Protein AF-A0A973D4F1-F1 (afdb_monomer_lite)

Foldseek 3Di:
DADPVVRDDDDDDPDPVVVVVVVVVVVVVPDDPDPPQWFWDKDKAQQDDDALVVLVVVLQVVVVVVVDDDKDWDADRVRRIITTTGTPVCVVVSVVVSCVSSDPDDD

Sequence (107 aa):
MPDPRTGSVVISCTSPIRLQRYLKLLSAADCPPVPGTQRPVLRNWKVRYGTASELALELDRAWKKRGGIPIHVVEHLPSNSLMIRVPKHIWPAVEQLLEQLDAAPGS

Radius of gyration: 20.64 Å; chains: 1; bounding box: 39×28×63 Å

Structure (mmCIF, N/CA/C/O backbone):
data_AF-A0A973D4F1-F1
#
_entry.id   AF-A0A973D4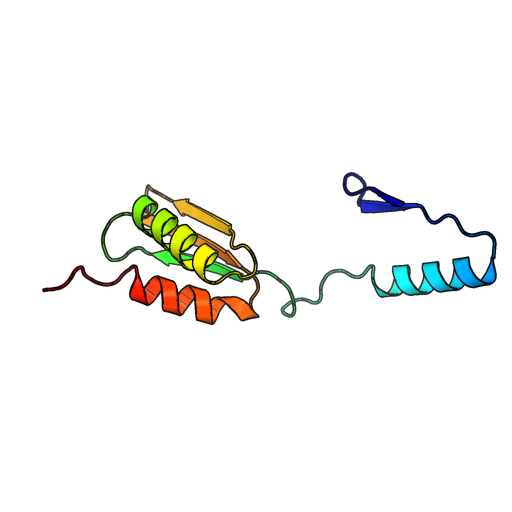F1-F1
#
loop_
_atom_site.group_PDB
_atom_site.id
_atom_site.type_symbol
_atom_site.label_atom_id
_atom_site.label_alt_id
_atom_site.label_comp_id
_atom_site.label_asym_id
_atom_site.label_entity_id
_atom_site.label_seq_id
_atom_site.pdbx_PDB_ins_code
_atom_site.Cartn_x
_atom_site.Cartn_y
_atom_site.Cartn_z
_atom_site.occupancy
_atom_site.B_iso_or_equiv
_atom_site.auth_seq_id
_atom_site.auth_comp_id
_atom_site.auth_asym_id
_atom_site.auth_atom_id
_atom_site.pdbx_PDB_model_num
ATOM 1 N N . MET A 1 1 ? 20.388 8.283 -20.321 1.00 80.69 1 MET A N 1
ATOM 2 C CA . MET A 1 1 ? 20.240 8.926 -19.005 1.00 80.69 1 MET A CA 1
ATOM 3 C C . MET A 1 1 ? 18.781 9.315 -18.807 1.00 80.69 1 MET A C 1
ATOM 5 O O . MET A 1 1 ? 18.281 10.072 -19.631 1.00 80.69 1 MET A O 1
ATOM 9 N N . PRO A 1 2 ? 18.081 8.760 -17.807 1.00 86.00 2 PRO A N 1
ATOM 10 C CA . PRO A 1 2 ? 16.713 9.161 -17.478 1.00 86.00 2 PRO A CA 1
ATOM 11 C C . PRO A 1 2 ? 16.686 10.502 -16.723 1.00 86.00 2 PRO A C 1
ATOM 13 O O . PRO A 1 2 ? 17.539 10.739 -15.872 1.00 86.00 2 PRO A O 1
ATOM 16 N N . ASP A 1 3 ? 15.697 11.347 -17.018 1.00 89.50 3 ASP A N 1
ATOM 17 C CA . ASP A 1 3 ? 15.329 12.544 -16.254 1.00 89.50 3 ASP A CA 1
ATOM 18 C C . ASP A 1 3 ? 13.920 12.346 -15.654 1.00 89.50 3 ASP A C 1
ATOM 20 O O . ASP A 1 3 ? 12.914 12.527 -16.349 1.00 89.50 3 ASP A O 1
ATOM 24 N N . PRO A 1 4 ? 13.819 11.979 -14.361 1.00 81.50 4 PRO A N 1
ATOM 25 C CA . PRO A 1 4 ? 12.539 11.730 -13.698 1.00 81.50 4 PRO A CA 1
ATOM 26 C C . PRO A 1 4 ? 11.647 12.969 -13.590 1.00 81.50 4 PRO A C 1
ATOM 28 O O . PRO A 1 4 ? 10.431 12.834 -13.490 1.00 81.50 4 PRO A O 1
ATOM 31 N N . ARG A 1 5 ? 12.229 14.176 -13.600 1.00 80.69 5 ARG A N 1
ATOM 32 C CA . ARG A 1 5 ? 11.481 15.429 -13.432 1.00 80.69 5 ARG A CA 1
ATOM 33 C C . ARG A 1 5 ? 10.644 15.748 -14.668 1.00 80.69 5 ARG A C 1
ATOM 35 O O . ARG A 1 5 ? 9.563 16.312 -14.547 1.00 80.69 5 ARG A O 1
ATOM 42 N N . THR A 1 6 ? 11.159 15.410 -15.847 1.00 87.50 6 THR A N 1
ATOM 43 C CA . THR A 1 6 ? 10.493 15.642 -17.138 1.00 87.50 6 THR A CA 1
ATOM 44 C C . THR A 1 6 ? 9.886 14.374 -17.731 1.00 87.50 6 THR A C 1
ATOM 46 O O . THR A 1 6 ? 9.215 14.451 -18.755 1.00 87.50 6 THR A O 1
ATOM 49 N N . GLY A 1 7 ? 10.131 13.207 -17.124 1.00 84.88 7 GLY A N 1
ATOM 50 C CA . GLY A 1 7 ? 9.718 11.915 -17.674 1.00 84.88 7 GLY A CA 1
ATOM 51 C C . GLY A 1 7 ? 10.431 11.565 -18.983 1.00 84.88 7 GLY A C 1
ATOM 52 O O . GLY A 1 7 ? 9.894 10.821 -19.794 1.00 84.88 7 GLY A O 1
ATOM 53 N N . SER A 1 8 ? 11.622 12.121 -19.217 1.00 90.31 8 SER A N 1
ATOM 54 C CA . SER A 1 8 ? 12.357 11.978 -20.479 1.00 90.31 8 SER A CA 1
ATOM 55 C C . SER A 1 8 ? 13.569 11.058 -20.338 1.00 90.31 8 SER A C 1
ATOM 57 O O . SER A 1 8 ? 14.093 10.843 -19.245 1.00 90.31 8 SER A O 1
ATOM 5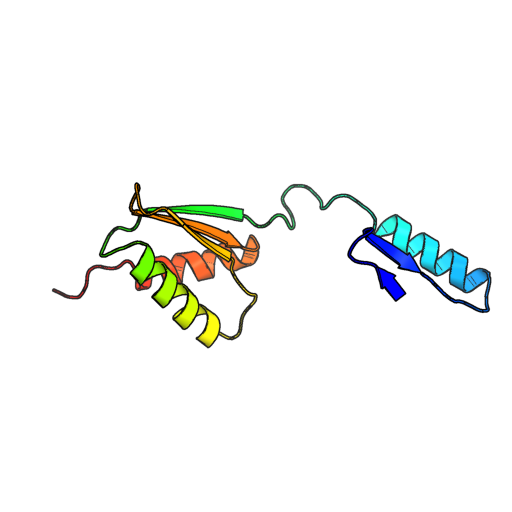9 N N . VAL A 1 9 ? 14.065 10.525 -21.457 1.00 91.00 9 VAL A N 1
ATOM 60 C CA . VAL A 1 9 ? 15.315 9.753 -21.494 1.00 91.00 9 VAL A CA 1
ATOM 61 C C . VAL A 1 9 ? 16.214 10.235 -22.627 1.00 91.00 9 VAL A C 1
ATOM 63 O O . VAL A 1 9 ? 15.811 10.311 -23.783 1.00 91.00 9 VAL A O 1
ATOM 66 N N . VAL A 1 10 ? 17.467 10.547 -22.298 1.00 90.44 10 VAL A N 1
ATOM 67 C CA . VAL A 1 10 ? 18.508 10.877 -23.278 1.00 90.44 10 VAL A CA 1
ATOM 68 C C . VAL A 1 10 ? 19.218 9.593 -23.691 1.00 90.44 10 VAL A C 1
ATOM 70 O O . VAL A 1 10 ? 19.768 8.893 -22.836 1.00 90.44 10 VAL A O 1
ATOM 73 N N . ILE A 1 11 ? 19.243 9.282 -24.985 1.00 90.06 11 ILE A N 1
ATOM 74 C CA . ILE A 1 11 ? 19.951 8.113 -25.520 1.00 90.06 11 ILE A CA 1
ATOM 75 C C . ILE A 1 11 ? 21.137 8.589 -26.354 1.00 90.06 11 ILE A C 1
ATOM 77 O O . ILE A 1 11 ? 20.959 9.181 -27.414 1.00 90.06 11 ILE A O 1
ATOM 81 N N . SER A 1 12 ? 22.351 8.288 -25.899 1.00 90.94 12 SER A N 1
ATOM 82 C CA . SER A 1 12 ? 23.564 8.428 -26.700 1.00 90.94 12 SER A CA 1
ATOM 83 C C . SER A 1 12 ? 23.861 7.103 -27.404 1.00 90.94 12 SER A C 1
ATOM 85 O O . SER A 1 12 ? 23.986 6.054 -26.775 1.00 90.94 12 SER A O 1
ATOM 87 N N . CYS A 1 13 ? 23.946 7.125 -28.734 1.00 90.25 13 CYS A N 1
ATOM 88 C CA . CYS A 1 13 ? 24.252 5.938 -29.527 1.00 90.25 13 CYS A CA 1
ATOM 89 C C . CYS A 1 13 ? 25.025 6.323 -30.790 1.00 90.25 13 CYS A C 1
ATOM 91 O O . CYS A 1 13 ? 24.618 7.220 -31.518 1.00 90.25 13 CYS A O 1
ATOM 93 N N . THR A 1 14 ? 26.104 5.596 -31.088 1.00 91.31 14 THR A N 1
ATOM 94 C CA . THR A 1 14 ? 26.933 5.816 -32.288 1.00 91.31 14 THR A CA 1
ATOM 95 C C . THR A 1 14 ? 26.382 5.159 -33.558 1.00 91.31 14 THR A C 1
ATOM 97 O O . THR A 1 14 ? 26.904 5.390 -34.640 1.00 91.31 14 THR A O 1
ATOM 100 N N . SER A 1 15 ? 25.341 4.324 -33.450 1.00 95.81 15 SER A N 1
ATOM 101 C CA . SER A 1 15 ? 24.755 3.600 -34.588 1.00 95.81 15 SER A CA 1
ATOM 102 C C . SER A 1 15 ? 23.294 4.006 -34.808 1.00 95.81 15 SER A C 1
ATOM 104 O O . SER A 1 15 ? 22.482 3.832 -33.889 1.00 95.81 15 SER A O 1
ATOM 106 N N . PRO A 1 16 ? 22.925 4.461 -36.019 1.00 92.25 16 PRO A N 1
ATOM 107 C CA . PRO A 1 16 ? 21.556 4.873 -36.325 1.00 92.25 16 PRO A CA 1
ATOM 108 C C . PRO A 1 16 ? 20.564 3.700 -36.280 1.00 92.25 16 PRO A C 1
ATOM 110 O O . PRO A 1 16 ? 19.438 3.859 -35.813 1.00 92.25 16 PRO A O 1
ATOM 113 N N . ILE A 1 17 ? 20.993 2.493 -36.666 1.00 95.00 17 ILE A N 1
ATOM 114 C CA . ILE A 1 17 ? 20.157 1.279 -36.627 1.00 95.00 17 ILE A CA 1
ATOM 115 C C . ILE A 1 17 ? 19.794 0.916 -35.180 1.00 95.00 17 ILE A C 1
ATOM 117 O O . ILE A 1 17 ? 18.640 0.613 -34.871 1.00 95.00 17 ILE A O 1
ATOM 121 N N . ARG A 1 18 ? 20.768 0.983 -34.261 1.00 93.56 18 ARG A N 1
ATOM 122 C CA . ARG A 1 18 ? 20.514 0.733 -32.833 1.00 93.56 18 ARG A CA 1
ATOM 123 C C . ARG A 1 18 ? 19.613 1.804 -32.229 1.00 93.56 18 ARG A C 1
ATOM 125 O O . ARG A 1 18 ? 18.723 1.459 -31.460 1.00 93.56 18 ARG A O 1
ATOM 132 N N . LEU A 1 19 ? 19.798 3.069 -32.617 1.00 94.00 19 LEU A N 1
ATOM 133 C CA . LEU A 1 19 ? 18.930 4.157 -32.171 1.00 94.00 19 LEU A CA 1
ATOM 134 C C . LEU A 1 19 ? 17.474 3.907 -32.584 1.00 94.00 19 LEU A C 1
ATOM 136 O O . LEU A 1 19 ? 16.596 3.946 -31.728 1.00 94.00 19 LEU A O 1
ATOM 140 N N . GLN A 1 20 ? 17.217 3.556 -33.849 1.00 94.25 20 GLN A N 1
ATOM 141 C CA . GLN A 1 20 ? 15.865 3.199 -34.296 1.00 94.25 20 GLN A CA 1
ATOM 142 C C . GLN A 1 20 ? 15.279 2.023 -33.507 1.00 94.25 20 GLN A C 1
ATOM 144 O O . GLN A 1 20 ? 14.096 2.038 -33.167 1.00 94.25 20 GLN A O 1
ATOM 149 N N . ARG A 1 21 ? 16.093 1.011 -33.183 1.00 93.88 21 ARG A N 1
ATOM 150 C CA . ARG A 1 21 ? 15.651 -0.115 -32.353 1.00 93.88 21 ARG A CA 1
ATOM 151 C C . ARG A 1 21 ? 15.258 0.338 -30.944 1.00 93.88 21 ARG A C 1
ATOM 153 O O . ARG A 1 21 ? 14.214 -0.084 -30.460 1.00 93.88 21 ARG A O 1
ATOM 160 N N . TYR A 1 22 ? 16.050 1.197 -30.303 1.00 93.31 22 TYR A N 1
ATOM 161 C CA . TYR A 1 22 ? 15.729 1.7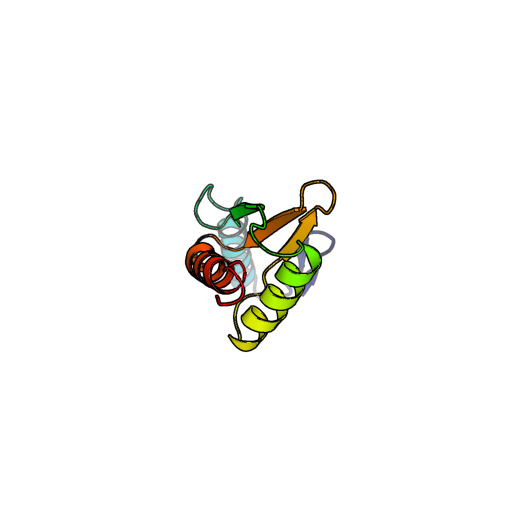30 -28.975 1.00 93.31 22 TYR A CA 1
ATOM 162 C C . TYR A 1 22 ? 14.476 2.603 -28.984 1.00 93.31 22 TYR A C 1
ATOM 164 O O . TYR A 1 22 ? 13.639 2.456 -28.100 1.00 93.31 22 TYR A O 1
ATOM 172 N N . LEU A 1 23 ? 14.299 3.441 -30.008 1.00 92.69 23 LEU A N 1
ATOM 173 C CA . LEU A 1 23 ? 13.093 4.256 -30.161 1.00 92.69 23 LEU A CA 1
ATOM 174 C C . LEU A 1 23 ? 11.838 3.390 -30.312 1.00 92.69 23 LEU A C 1
ATOM 176 O O . LE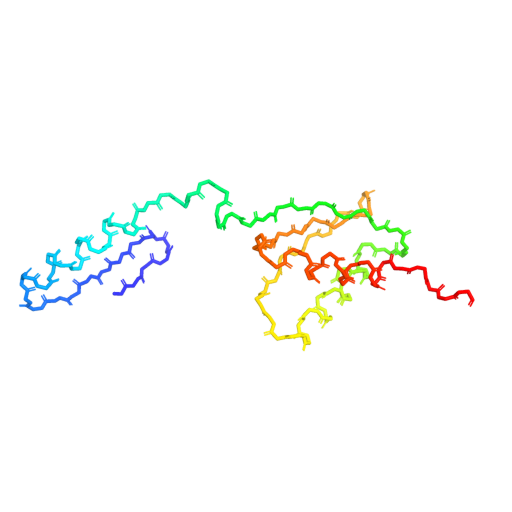U A 1 23 ? 10.845 3.662 -29.649 1.00 92.69 23 LEU A O 1
ATOM 180 N N . LYS A 1 24 ? 11.898 2.306 -31.100 1.00 93.06 24 LYS A N 1
ATOM 181 C CA . LYS A 1 24 ? 10.784 1.347 -31.225 1.00 93.06 24 LYS A CA 1
ATOM 182 C C . LYS A 1 24 ? 10.440 0.654 -29.903 1.00 93.06 24 LYS A C 1
ATOM 184 O O . LYS A 1 24 ? 9.272 0.402 -29.628 1.00 93.06 24 LYS A O 1
ATOM 189 N N . LEU A 1 25 ? 11.448 0.319 -29.095 1.00 91.44 25 LEU A N 1
ATOM 190 C CA . LEU A 1 25 ? 11.226 -0.277 -27.774 1.00 91.44 25 LEU A CA 1
ATOM 191 C C . LEU A 1 25 ? 10.586 0.725 -26.811 1.00 91.44 25 LEU A C 1
ATOM 193 O O . LEU A 1 25 ? 9.640 0.372 -26.115 1.00 91.44 25 LEU A O 1
ATOM 197 N N . LEU A 1 26 ? 11.069 1.970 -26.800 1.00 90.69 26 LEU A N 1
ATOM 198 C CA . LEU A 1 26 ? 10.496 3.029 -25.973 1.00 90.69 26 LEU A CA 1
ATOM 199 C C . LEU A 1 26 ? 9.055 3.328 -26.372 1.00 90.69 26 LEU A C 1
ATOM 201 O O . LEU A 1 26 ? 8.202 3.359 -25.499 1.00 90.69 26 LEU A O 1
ATOM 205 N N . SER A 1 27 ? 8.756 3.448 -27.667 1.00 89.44 27 SER A N 1
ATOM 206 C CA . SER A 1 27 ? 7.389 3.707 -28.131 1.00 89.44 27 SER A CA 1
ATOM 207 C C . SER A 1 27 ? 6.414 2.583 -27.773 1.00 89.44 27 SER A C 1
ATOM 209 O O . SER A 1 27 ? 5.239 2.837 -27.552 1.00 89.44 27 SER A O 1
ATOM 211 N N . ALA A 1 28 ? 6.887 1.333 -27.719 1.00 86.75 28 ALA A N 1
ATOM 212 C CA . ALA A 1 28 ? 6.066 0.197 -27.302 1.00 86.75 28 ALA A CA 1
ATOM 213 C C . ALA A 1 28 ? 5.835 0.153 -25.780 1.00 86.75 28 ALA A C 1
ATOM 215 O O . ALA A 1 28 ? 4.831 -0.391 -25.328 1.00 86.75 28 ALA A O 1
ATOM 216 N N . ALA A 1 29 ? 6.769 0.695 -24.994 1.00 82.81 29 ALA A N 1
ATOM 217 C CA . ALA A 1 29 ? 6.683 0.762 -23.538 1.00 82.81 29 ALA A CA 1
ATOM 218 C C . ALA A 1 29 ? 5.971 2.031 -23.035 1.00 82.81 29 ALA A C 1
ATOM 220 O O . ALA A 1 29 ? 5.431 2.023 -21.929 1.00 82.81 29 ALA A O 1
ATOM 221 N N . ASP A 1 30 ? 5.957 3.099 -23.835 1.00 86.69 30 ASP A N 1
ATOM 222 C CA . ASP A 1 30 ? 5.311 4.380 -23.542 1.00 86.69 30 ASP A CA 1
ATOM 223 C C . ASP A 1 30 ? 3.801 4.304 -23.792 1.00 86.69 30 ASP A C 1
ATOM 225 O O . ASP A 1 30 ? 3.230 4.914 -24.694 1.00 86.69 30 ASP A O 1
ATOM 229 N N . CYS A 1 31 ? 3.144 3.451 -23.015 1.00 78.62 31 CYS A N 1
ATOM 230 C CA . CYS A 1 31 ? 1.701 3.306 -23.004 1.00 78.62 31 CYS A CA 1
ATOM 231 C C . CYS A 1 31 ? 1.185 3.562 -21.587 1.00 78.62 31 CYS A C 1
ATOM 233 O O . CYS A 1 31 ? 1.837 3.176 -20.610 1.00 78.62 31 CYS A O 1
ATOM 235 N N . PRO A 1 32 ? -0.007 4.170 -21.439 1.00 70.38 32 PRO A N 1
ATOM 236 C CA . PRO A 1 32 ? -0.636 4.262 -20.134 1.00 70.38 32 PRO A CA 1
ATOM 237 C C . PRO A 1 32 ? -0.784 2.846 -19.554 1.00 70.38 32 PRO A C 1
ATOM 239 O O . PRO A 1 32 ? -1.134 1.916 -20.289 1.00 70.38 32 PRO A O 1
ATOM 242 N N . PRO A 1 33 ? -0.532 2.650 -18.248 1.00 66.31 33 PRO A N 1
ATOM 243 C CA . PRO A 1 33 ? -0.629 1.331 -17.643 1.00 66.31 33 PRO A CA 1
ATOM 244 C C . PRO A 1 33 ? -2.031 0.769 -17.877 1.00 66.31 33 PRO A C 1
ATOM 246 O O . PRO A 1 33 ? -3.029 1.443 -17.590 1.00 66.31 33 PRO A O 1
ATOM 249 N N . VAL A 1 34 ? -2.094 -0.462 -18.396 1.00 67.56 34 VAL A N 1
ATOM 250 C CA . VAL A 1 34 ? -3.357 -1.125 -18.739 1.00 67.56 34 VAL A CA 1
ATOM 251 C C . VAL A 1 34 ? -4.289 -1.075 -17.517 1.00 67.56 34 VAL A C 1
ATOM 253 O O . VAL A 1 34 ? -3.884 -1.459 -16.409 1.00 67.56 34 VAL A O 1
ATOM 256 N N . PRO A 1 35 ? -5.526 -0.563 -17.665 1.00 57.22 35 PRO A N 1
ATOM 257 C CA . PRO A 1 35 ? -6.477 -0.509 -16.566 1.00 57.22 35 PRO A CA 1
ATOM 258 C C . PRO A 1 35 ? -6.632 -1.891 -15.913 1.00 57.22 35 PRO A C 1
ATOM 260 O O . PRO A 1 35 ? -6.936 -2.875 -16.576 1.00 57.22 35 PRO A O 1
ATOM 263 N N . GLY A 1 36 ? -6.395 -1.971 -14.600 1.00 58.16 36 GLY A N 1
ATOM 264 C CA . GLY A 1 36 ? -6.627 -3.185 -13.807 1.00 58.16 36 GLY A CA 1
ATOM 265 C C . GLY A 1 36 ? -5.463 -4.179 -13.677 1.00 58.16 36 GLY A C 1
ATOM 266 O O . GLY A 1 36 ? -5.575 -5.079 -12.842 1.00 58.16 36 GLY A O 1
ATOM 267 N N . THR A 1 37 ? -4.349 -4.021 -14.404 1.00 62.25 37 THR A N 1
ATOM 268 C CA . THR A 1 37 ? -3.219 -4.980 -14.353 1.00 62.25 37 THR A CA 1
ATOM 269 C C . THR A 1 37 ? -2.086 -4.561 -13.413 1.00 62.25 37 THR A C 1
ATOM 271 O O . THR A 1 37 ? -1.484 -5.418 -12.773 1.00 62.25 37 THR A O 1
ATOM 274 N N . GLN A 1 38 ? -1.815 -3.258 -13.269 1.00 58.69 38 GLN A N 1
ATOM 275 C CA . GLN A 1 38 ? -0.717 -2.750 -12.424 1.00 58.69 38 GLN A CA 1
ATOM 276 C C . GLN A 1 38 ? -1.086 -1.560 -11.535 1.00 58.69 38 GLN A C 1
ATOM 278 O O . GLN A 1 38 ? -0.229 -1.016 -10.838 1.00 58.69 38 GLN A O 1
ATOM 283 N N . ARG A 1 39 ? -2.355 -1.135 -11.516 1.00 68.06 39 ARG A N 1
ATOM 284 C CA . ARG A 1 39 ? -2.747 -0.041 -10.624 1.00 68.06 39 ARG A CA 1
ATOM 285 C C . ARG A 1 39 ? -2.632 -0.511 -9.171 1.00 68.06 39 ARG A C 1
ATOM 287 O O . ARG A 1 39 ? -3.220 -1.545 -8.838 1.00 68.06 39 ARG A O 1
ATOM 294 N N . PRO A 1 40 ? -1.900 0.217 -8.309 1.00 72.50 40 PRO A N 1
ATOM 295 C CA . PRO A 1 40 ? -1.969 -0.044 -6.887 1.00 72.50 40 PRO A CA 1
ATOM 296 C C . PRO A 1 40 ? -3.424 0.105 -6.442 1.00 72.50 40 PRO A C 1
ATOM 298 O O . PRO A 1 40 ? -4.110 1.048 -6.841 1.00 72.50 40 PRO A O 1
ATOM 301 N N . VAL A 1 41 ? -3.902 -0.857 -5.663 1.00 84.69 41 VAL A N 1
ATOM 302 C CA . VAL A 1 41 ? -5.217 -0.770 -5.042 1.00 84.69 41 VAL A CA 1
ATOM 303 C C . VAL A 1 41 ? -5.144 0.246 -3.913 1.00 84.69 41 VAL A C 1
ATOM 305 O O . VAL A 1 41 ? -4.148 0.306 -3.192 1.00 84.69 41 VAL A O 1
ATOM 308 N N . LEU A 1 42 ? -6.194 1.055 -3.796 1.00 90.12 42 LEU A N 1
ATOM 309 C CA . LEU A 1 42 ? -6.429 1.912 -2.645 1.00 90.12 42 LEU A CA 1
ATOM 310 C C . LEU A 1 42 ? -7.515 1.252 -1.799 1.00 90.12 42 LEU A C 1
ATOM 312 O O . LEU A 1 42 ? -8.608 0.964 -2.299 1.00 90.12 42 LEU A O 1
ATOM 316 N N . ARG A 1 43 ? -7.198 0.968 -0.540 1.00 94.12 43 ARG A N 1
ATOM 317 C CA . ARG A 1 43 ? -8.106 0.310 0.398 1.00 94.12 43 ARG A CA 1
ATOM 318 C C . ARG A 1 43 ? -8.176 1.099 1.688 1.00 94.12 43 ARG A C 1
ATOM 320 O O . ARG A 1 43 ? -7.162 1.596 2.162 1.00 94.12 43 ARG A O 1
ATOM 327 N N . ASN A 1 44 ? -9.386 1.221 2.219 1.00 95.50 44 ASN A N 1
ATOM 328 C CA . ASN A 1 44 ? -9.618 1.787 3.535 1.00 95.50 44 ASN A CA 1
ATOM 329 C C . ASN A 1 44 ? -9.800 0.639 4.528 1.00 95.50 44 ASN A C 1
ATOM 331 O O . ASN A 1 44 ? -10.633 -0.236 4.295 1.00 95.50 44 ASN A O 1
ATOM 335 N N . TRP A 1 45 ? -9.040 0.659 5.613 1.00 96.81 45 TRP A N 1
ATOM 336 C CA . TRP A 1 45 ? -9.131 -0.289 6.710 1.00 96.81 45 TRP A CA 1
ATOM 337 C C . TRP A 1 45 ? -9.634 0.431 7.954 1.00 96.81 45 TRP A C 1
ATOM 339 O O . TRP A 1 45 ? -8.962 1.316 8.484 1.00 96.81 45 TRP A O 1
ATOM 349 N N . LYS A 1 46 ? -10.828 0.073 8.421 1.00 96.88 46 LYS A N 1
ATOM 350 C CA . LYS A 1 46 ? -11.362 0.594 9.678 1.00 96.88 46 LYS A CA 1
ATOM 351 C C . LYS A 1 46 ? -10.720 -0.176 10.829 1.00 96.88 46 LYS A C 1
ATOM 353 O O . LYS A 1 46 ? -10.922 -1.383 10.914 1.00 96.88 46 LYS A O 1
ATOM 358 N N . VAL A 1 47 ? -9.984 0.527 11.688 1.00 96.19 47 VAL A N 1
ATOM 359 C CA . VAL A 1 47 ? -9.342 -0.078 12.861 1.00 96.19 47 VAL A CA 1
ATOM 360 C C . VAL A 1 47 ? -10.424 -0.541 13.832 1.00 96.19 47 VAL A C 1
ATOM 362 O O . VAL A 1 47 ? -11.347 0.224 14.140 1.00 96.19 47 VAL A O 1
ATOM 365 N N . ARG A 1 48 ? -10.333 -1.797 14.269 1.00 94.75 48 ARG A N 1
ATOM 366 C CA . ARG A 1 48 ? -11.284 -2.423 15.194 1.00 94.75 48 ARG A CA 1
ATOM 367 C C . ARG A 1 48 ? -10.822 -2.301 16.639 1.00 94.75 48 ARG A C 1
ATOM 369 O O . ARG A 1 48 ? -11.648 -2.016 17.504 1.00 94.75 48 ARG A O 1
ATOM 376 N N . TYR A 1 49 ? -9.528 -2.478 16.883 1.00 91.69 49 TYR A N 1
ATOM 377 C CA . TYR A 1 49 ? -8.921 -2.452 18.208 1.00 91.69 49 TYR A CA 1
ATOM 378 C C . TYR A 1 49 ? -7.737 -1.480 18.233 1.00 91.69 49 TYR A C 1
ATOM 380 O O . TYR A 1 49 ? -6.916 -1.453 17.323 1.00 91.69 49 TYR A O 1
ATOM 388 N N . GLY A 1 50 ? -7.656 -0.662 19.285 1.00 90.38 50 GLY A N 1
ATOM 389 C CA . GLY A 1 50 ? -6.610 0.354 19.419 1.00 90.38 50 GLY A CA 1
ATOM 390 C C . GLY A 1 50 ? -6.779 1.543 18.467 1.00 90.38 50 GLY A C 1
ATOM 391 O O . GLY A 1 50 ? -7.893 1.898 18.054 1.00 90.38 50 GLY A O 1
ATOM 392 N N . THR A 1 51 ? -5.662 2.197 18.153 1.00 94.44 51 THR A N 1
ATOM 393 C CA . THR A 1 51 ? -5.634 3.400 17.311 1.00 94.44 51 THR A CA 1
ATOM 394 C C . THR A 1 51 ? -5.023 3.145 15.934 1.00 94.44 51 THR A C 1
ATOM 396 O O . THR A 1 51 ? -4.160 2.288 15.747 1.00 94.44 51 THR A O 1
ATOM 399 N N . ALA A 1 52 ? -5.442 3.944 14.950 1.00 95.75 52 ALA A N 1
ATOM 400 C CA . ALA A 1 52 ? -4.876 3.940 13.606 1.00 95.75 52 ALA A CA 1
ATOM 401 C C . ALA A 1 52 ? -3.352 4.141 13.624 1.00 95.75 52 ALA A C 1
ATOM 403 O O . ALA A 1 52 ? -2.642 3.446 12.904 1.00 95.75 52 ALA A O 1
ATOM 404 N N . SER A 1 53 ? -2.844 5.029 14.479 1.00 95.44 53 SER A N 1
ATOM 405 C CA . SER A 1 53 ? -1.409 5.307 14.576 1.00 95.44 53 SER A CA 1
ATOM 406 C C . SER A 1 53 ? -0.599 4.118 15.079 1.00 95.44 53 SER A C 1
ATOM 408 O O . SER A 1 53 ? 0.456 3.812 14.520 1.00 95.44 53 SER A O 1
ATOM 410 N N . GLU A 1 54 ? -1.098 3.412 16.093 1.00 94.56 54 GLU A N 1
ATOM 411 C CA . GLU A 1 54 ? -0.460 2.193 16.601 1.00 94.56 54 GLU A CA 1
ATOM 41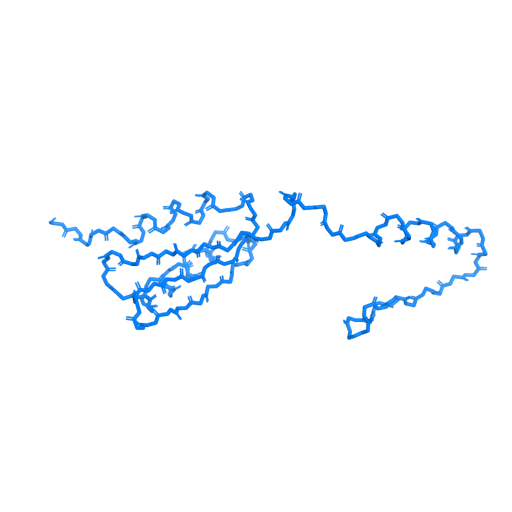2 C C . GLU A 1 54 ? -0.461 1.099 15.531 1.00 94.56 54 GLU A C 1
ATOM 414 O O . GLU A 1 54 ? 0.599 0.565 15.196 1.00 94.56 54 GLU A O 1
ATOM 419 N N . LEU A 1 55 ? -1.618 0.845 14.908 1.00 95.62 55 LEU A N 1
ATOM 420 C CA . LEU A 1 55 ? -1.741 -0.174 13.868 1.00 95.62 55 LEU A CA 1
ATOM 421 C C . LEU A 1 55 ? -0.858 0.135 12.648 1.00 95.62 55 LEU A C 1
ATOM 423 O O . LEU A 1 55 ? -0.237 -0.769 12.091 1.00 95.62 55 LEU A O 1
ATOM 427 N N . ALA A 1 56 ? -0.760 1.401 12.231 1.00 95.06 56 ALA A N 1
ATOM 428 C CA . ALA A 1 56 ? 0.105 1.811 11.124 1.00 95.06 56 ALA A CA 1
ATOM 429 C C . ALA A 1 56 ? 1.586 1.541 11.426 1.00 95.06 56 ALA A C 1
ATOM 431 O O . ALA A 1 56 ? 2.315 1.037 10.566 1.00 95.06 56 ALA A O 1
ATOM 432 N N . LEU A 1 57 ? 2.024 1.845 12.651 1.00 94.12 57 LEU A N 1
ATOM 433 C CA . LEU A 1 57 ? 3.393 1.615 13.099 1.00 94.12 57 LEU A CA 1
ATOM 434 C C . LEU A 1 57 ? 3.722 0.118 13.165 1.00 94.12 57 LEU A C 1
ATOM 436 O O . LEU A 1 57 ? 4.803 -0.307 12.746 1.00 94.12 57 LEU A O 1
ATOM 440 N N . GLU A 1 58 ? 2.803 -0.689 13.688 1.00 94.00 58 GLU A N 1
ATOM 441 C CA . GLU A 1 58 ? 2.960 -2.140 13.766 1.00 94.00 58 GLU A CA 1
ATOM 442 C C . GLU A 1 58 ? 2.976 -2.789 12.386 1.00 94.00 58 GLU A C 1
ATOM 444 O O . GLU A 1 58 ? 3.854 -3.613 12.109 1.00 94.00 58 GLU A O 1
ATOM 449 N N . LEU A 1 59 ? 2.076 -2.363 11.498 1.00 94.44 59 LEU A N 1
ATOM 450 C CA . LEU A 1 59 ? 2.028 -2.815 10.114 1.00 94.44 59 LEU A CA 1
ATOM 451 C C . LEU A 1 59 ? 3.343 -2.515 9.390 1.00 94.44 59 LEU A C 1
ATOM 453 O O . LEU A 1 59 ? 3.903 -3.411 8.760 1.00 94.44 59 LEU A O 1
ATOM 457 N N . ASP A 1 60 ? 3.869 -1.292 9.502 1.00 92.75 60 ASP A N 1
ATOM 458 C CA . ASP A 1 60 ? 5.140 -0.910 8.877 1.00 92.75 60 ASP A CA 1
ATOM 459 C C . ASP A 1 60 ? 6.309 -1.763 9.399 1.00 92.75 60 ASP A C 1
ATOM 461 O O . ASP A 1 60 ? 7.091 -2.311 8.615 1.00 92.75 60 ASP A O 1
ATOM 465 N N . ARG A 1 61 ? 6.395 -1.964 10.720 1.00 92.69 61 ARG A N 1
ATOM 466 C CA . ARG A 1 61 ? 7.425 -2.813 11.344 1.00 92.69 61 ARG A CA 1
ATOM 467 C C . ARG A 1 61 ? 7.323 -4.265 10.886 1.00 92.69 61 ARG A C 1
ATOM 469 O O . ARG A 1 61 ? 8.336 -4.866 10.522 1.00 92.69 61 ARG A O 1
ATOM 476 N N . ALA A 1 62 ? 6.126 -4.842 10.923 1.00 92.62 62 ALA A N 1
ATOM 477 C CA . ALA A 1 62 ? 5.894 -6.230 10.545 1.00 92.62 62 ALA A CA 1
ATOM 478 C C . ALA A 1 62 ? 6.126 -6.455 9.044 1.00 92.62 62 ALA A C 1
ATOM 480 O O . ALA A 1 62 ? 6.720 -7.463 8.656 1.00 92.62 62 ALA A O 1
ATOM 481 N N . TRP A 1 63 ? 5.739 -5.497 8.200 1.00 93.44 63 TRP A N 1
ATOM 482 C CA . TRP A 1 63 ? 5.949 -5.574 6.760 1.00 93.44 63 TRP A CA 1
ATOM 483 C C . TRP A 1 63 ? 7.426 -5.451 6.378 1.00 93.44 63 TRP A C 1
ATOM 485 O O . TRP A 1 63 ? 7.931 -6.263 5.601 1.00 93.44 63 TRP A O 1
ATOM 495 N N . LYS A 1 64 ? 8.157 -4.502 6.980 1.00 90.50 64 LYS A N 1
ATOM 496 C CA . LYS A 1 64 ? 9.608 -4.347 6.769 1.00 90.50 64 LYS A CA 1
ATOM 497 C C . LYS A 1 64 ? 10.382 -5.613 7.126 1.00 90.50 64 LYS A C 1
ATOM 499 O O . LYS A 1 64 ? 11.277 -6.000 6.380 1.00 90.50 64 LYS A O 1
ATOM 504 N N . LYS A 1 65 ? 10.003 -6.306 8.207 1.00 90.75 65 LYS A N 1
ATOM 505 C CA . LYS A 1 65 ? 10.616 -7.590 8.598 1.00 90.75 65 LYS A CA 1
ATOM 506 C C . LYS A 1 65 ? 10.468 -8.687 7.536 1.00 90.75 65 LYS A C 1
ATOM 508 O O . LYS A 1 65 ? 11.331 -9.553 7.459 1.00 90.75 65 LYS A O 1
ATOM 513 N N . ARG A 1 66 ? 9.413 -8.658 6.712 1.00 88.00 66 ARG A N 1
ATOM 514 C CA . ARG A 1 66 ? 9.203 -9.633 5.624 1.00 88.00 66 ARG A CA 1
ATOM 515 C C . ARG A 1 66 ? 10.099 -9.385 4.400 1.00 88.00 66 ARG A C 1
ATOM 517 O O . ARG A 1 66 ? 10.179 -10.261 3.548 1.00 88.00 66 ARG A O 1
ATOM 524 N N . GLY A 1 67 ? 10.765 -8.228 4.295 1.00 78.12 67 GLY A N 1
ATOM 525 C CA . GLY A 1 67 ? 11.702 -7.929 3.200 1.00 78.12 67 GLY A CA 1
ATOM 526 C C . GLY A 1 67 ? 11.047 -7.712 1.827 1.00 78.12 67 GLY A C 1
ATOM 527 O O . GLY A 1 67 ? 11.634 -8.056 0.806 1.00 78.12 67 GLY A O 1
ATOM 528 N N . GLY A 1 68 ? 9.818 -7.182 1.795 1.00 75.56 68 GLY A N 1
ATOM 529 C CA . GLY A 1 68 ? 9.008 -7.051 0.578 1.00 75.56 68 GLY A CA 1
ATOM 530 C C . GLY A 1 68 ? 9.009 -5.669 -0.091 1.00 75.56 68 GLY A C 1
ATOM 531 O O . GLY A 1 68 ? 9.716 -4.742 0.300 1.00 75.56 68 GLY A O 1
ATOM 532 N N . ILE A 1 69 ? 8.148 -5.534 -1.107 1.00 83.50 69 ILE A N 1
ATOM 533 C CA . ILE A 1 69 ? 7.848 -4.268 -1.797 1.00 83.50 69 ILE A CA 1
ATOM 534 C C . ILE A 1 69 ? 7.312 -3.250 -0.773 1.00 83.50 69 ILE A C 1
ATOM 536 O O . ILE A 1 69 ? 6.430 -3.614 0.010 1.00 83.50 69 ILE A O 1
ATOM 540 N N . PRO A 1 70 ? 7.787 -1.989 -0.768 1.00 84.75 70 PRO A N 1
ATOM 541 C CA . PRO A 1 70 ? 7.292 -0.975 0.158 1.00 84.75 70 PRO A CA 1
ATOM 542 C C . PRO A 1 70 ? 5.794 -0.711 -0.038 1.00 84.75 70 PRO A C 1
ATOM 544 O O . PRO A 1 70 ? 5.294 -0.656 -1.164 1.00 84.75 70 PRO A O 1
ATOM 547 N N . ILE A 1 71 ? 5.087 -0.519 1.075 1.00 90.38 71 ILE A N 1
ATOM 548 C CA . ILE A 1 71 ? 3.666 -0.160 1.112 1.00 90.38 71 ILE A CA 1
ATOM 549 C C . ILE A 1 71 ? 3.515 1.292 1.552 1.00 90.38 71 ILE A C 1
ATOM 551 O O . ILE A 1 71 ? 4.328 1.796 2.322 1.00 90.38 71 ILE A O 1
ATOM 555 N N . HIS A 1 72 ? 2.476 1.967 1.066 1.00 92.62 72 HIS A N 1
ATOM 556 C CA . HIS A 1 72 ? 2.171 3.331 1.483 1.00 92.62 72 HIS A CA 1
ATOM 557 C C . HIS A 1 72 ? 0.907 3.330 2.338 1.00 92.62 72 HIS A C 1
ATOM 559 O O . HIS A 1 72 ? -0.162 2.938 1.866 1.00 92.62 72 HIS A O 1
ATOM 565 N N . VAL A 1 73 ? 1.035 3.777 3.584 1.00 94.12 73 VAL A N 1
ATOM 566 C CA . VAL A 1 73 ? -0.034 3.785 4.587 1.00 94.12 73 VAL A CA 1
ATOM 567 C C . VAL A 1 73 ? -0.216 5.218 5.069 1.00 94.12 73 VAL A C 1
ATOM 569 O O . VAL A 1 73 ? 0.755 5.879 5.424 1.00 94.12 73 VAL A O 1
ATOM 572 N N . VAL A 1 74 ? -1.454 5.702 5.045 1.00 95.25 74 VAL A N 1
ATOM 573 C CA . VAL A 1 74 ? -1.841 7.014 5.569 1.00 95.25 74 VAL A CA 1
ATOM 574 C C . VAL A 1 74 ? -2.904 6.796 6.626 1.00 95.25 74 VAL A C 1
ATOM 576 O O . VAL A 1 74 ? -3.929 6.172 6.359 1.00 95.25 74 VAL A O 1
ATOM 579 N N . GLU A 1 75 ? -2.669 7.313 7.819 1.00 95.81 75 GLU A N 1
ATOM 580 C CA . GLU A 1 75 ? -3.655 7.307 8.890 1.00 95.81 75 GLU A CA 1
ATOM 581 C C . GLU A 1 75 ? -4.674 8.436 8.716 1.00 95.81 75 GLU A C 1
ATOM 583 O O . GLU A 1 75 ? -4.350 9.551 8.307 1.00 95.81 75 GLU A O 1
ATOM 588 N N . HIS A 1 76 ? -5.927 8.145 9.048 1.00 94.88 76 HIS A N 1
ATOM 589 C CA . HIS A 1 76 ? -6.981 9.136 9.171 1.00 94.88 76 HIS A CA 1
ATOM 590 C C . HIS A 1 76 ? -7.538 9.079 10.593 1.00 94.88 76 HIS A C 1
ATOM 592 O O . HIS A 1 76 ? -8.448 8.304 10.904 1.00 94.88 76 HIS A O 1
ATOM 598 N N . LEU A 1 77 ? -6.955 9.909 11.461 1.00 92.69 77 LEU A N 1
ATOM 599 C CA . LEU A 1 77 ? -7.261 9.954 12.892 1.00 92.69 77 LEU A CA 1
ATOM 600 C C . LEU A 1 77 ? -8.751 10.197 13.190 1.00 92.69 77 LEU A C 1
ATOM 602 O O . LEU A 1 77 ? -9.298 9.453 14.003 1.00 92.69 77 LEU A O 1
ATOM 606 N N . PRO A 1 78 ? -9.460 11.134 12.515 1.00 94.12 78 PRO A N 1
ATOM 607 C CA . PRO A 1 78 ? -10.857 11.421 12.847 1.00 94.12 78 PRO A CA 1
ATOM 608 C C . PRO A 1 78 ? -11.792 10.217 12.692 1.00 94.12 78 PRO A C 1
ATOM 610 O O . PRO A 1 78 ? -12.741 10.072 13.456 1.00 94.12 78 PRO A O 1
ATOM 613 N N . SER A 1 79 ? -11.535 9.338 11.716 1.00 94.44 79 SER A N 1
ATOM 614 C CA . SER A 1 79 ? -12.331 8.121 11.517 1.00 94.44 79 SER A CA 1
ATOM 615 C C . SER A 1 79 ? -11.644 6.857 12.012 1.00 94.44 79 SER A C 1
ATOM 617 O O . SER A 1 79 ? -12.164 5.778 11.736 1.00 94.44 79 SER A O 1
ATOM 619 N N . ASN A 1 80 ? -10.517 6.953 12.720 1.00 96.44 80 ASN A N 1
ATOM 620 C CA . ASN A 1 80 ? -9.718 5.813 13.174 1.00 96.44 80 ASN A CA 1
ATOM 621 C C . ASN A 1 80 ? -9.546 4.740 12.078 1.00 96.44 80 ASN A C 1
ATOM 623 O O . ASN A 1 80 ? -10.001 3.601 12.215 1.00 96.44 80 ASN A O 1
ATOM 627 N N . SER A 1 81 ? -9.007 5.133 10.923 1.00 97.38 81 SER A N 1
ATOM 628 C CA . SER A 1 81 ? -8.849 4.231 9.777 1.00 97.38 81 SER A CA 1
ATOM 629 C C . SER A 1 81 ? -7.534 4.445 9.039 1.00 97.38 81 SER A C 1
ATOM 631 O O . SER A 1 81 ? -6.937 5.518 9.106 1.00 97.38 81 SER A O 1
ATOM 633 N N . LEU A 1 82 ? -7.103 3.421 8.307 1.00 97.00 82 LEU A N 1
ATOM 634 C CA . LEU A 1 82 ? -5.899 3.431 7.487 1.00 97.00 82 LEU A CA 1
ATOM 635 C C . LEU A 1 82 ? -6.258 3.403 6.011 1.00 97.00 82 LEU A C 1
ATOM 637 O O . LEU A 1 82 ? -6.967 2.516 5.543 1.00 97.00 82 LEU A O 1
ATOM 641 N N . MET A 1 83 ? -5.712 4.345 5.256 1.00 96.62 83 MET A N 1
ATOM 642 C CA . MET A 1 83 ? -5.746 4.327 3.807 1.00 96.62 83 MET A CA 1
ATOM 643 C C . MET A 1 83 ? -4.447 3.717 3.280 1.00 96.62 83 MET A C 1
ATOM 645 O O . MET A 1 83 ? -3.356 4.243 3.494 1.00 96.62 83 MET A O 1
ATOM 649 N N . ILE A 1 84 ? -4.570 2.594 2.580 1.00 94.94 84 ILE A N 1
ATOM 650 C CA . ILE A 1 84 ? -3.450 1.733 2.211 1.00 94.94 84 ILE A CA 1
ATOM 651 C C . ILE A 1 84 ? -3.377 1.636 0.693 1.00 94.94 84 ILE A C 1
ATOM 653 O O . ILE A 1 84 ? -4.347 1.260 0.030 1.00 94.94 84 ILE A O 1
ATOM 657 N N . ARG A 1 85 ? -2.212 1.983 0.141 1.00 91.94 85 ARG A N 1
ATOM 658 C CA . ARG A 1 85 ? -1.924 1.931 -1.291 1.00 91.94 85 ARG A CA 1
ATOM 659 C C . ARG A 1 85 ? -0.822 0.920 -1.568 1.00 91.94 85 ARG A C 1
ATOM 661 O O . ARG A 1 85 ? 0.323 1.121 -1.164 1.00 91.94 85 ARG A O 1
ATOM 668 N N . VAL A 1 86 ? -1.166 -0.138 -2.300 1.00 91.06 86 VAL A N 1
ATOM 669 C CA . VAL A 1 86 ? -0.256 -1.260 -2.579 1.00 91.06 86 VAL A CA 1
ATOM 670 C C . VAL A 1 86 ? -0.515 -1.904 -3.941 1.00 91.06 86 VAL A C 1
ATOM 672 O O . VAL A 1 86 ? -1.649 -1.861 -4.415 1.00 91.06 86 VAL A O 1
ATOM 675 N N . PRO A 1 87 ? 0.481 -2.526 -4.601 1.00 87.88 87 PRO A N 1
ATOM 676 C CA . PRO A 1 87 ? 0.234 -3.376 -5.763 1.00 87.88 87 PRO A CA 1
ATOM 677 C C . PRO A 1 87 ? -0.872 -4.411 -5.512 1.00 87.88 87 PRO A C 1
ATOM 679 O O . PRO A 1 87 ? -0.916 -5.056 -4.467 1.00 87.88 87 PRO A O 1
ATOM 682 N N . LYS A 1 88 ? -1.758 -4.613 -6.493 1.00 86.38 88 LYS A N 1
ATOM 683 C CA . LYS A 1 88 ? -2.918 -5.513 -6.358 1.00 86.38 88 LYS A CA 1
ATOM 684 C C . LYS A 1 88 ? -2.543 -6.927 -5.893 1.00 86.38 88 LYS A C 1
ATOM 686 O O . LYS A 1 88 ? -3.266 -7.511 -5.097 1.00 86.38 88 LYS A O 1
ATOM 691 N N . HIS A 1 89 ? -1.418 -7.459 -6.372 1.00 86.38 89 HIS A N 1
ATOM 692 C CA . HIS A 1 89 ? -0.968 -8.815 -6.050 1.00 86.38 89 HIS A CA 1
ATOM 693 C C . HIS A 1 89 ? -0.464 -8.974 -4.607 1.00 86.38 89 HIS A C 1
ATOM 695 O O . HIS A 1 89 ? -0.471 -10.091 -4.105 1.00 86.38 89 HIS A O 1
ATOM 701 N N . ILE A 1 90 ? -0.055 -7.891 -3.930 1.00 90.44 90 ILE A N 1
ATOM 702 C CA . ILE A 1 90 ? 0.402 -7.967 -2.532 1.00 90.44 90 ILE A CA 1
ATOM 703 C C . ILE A 1 90 ? -0.714 -7.710 -1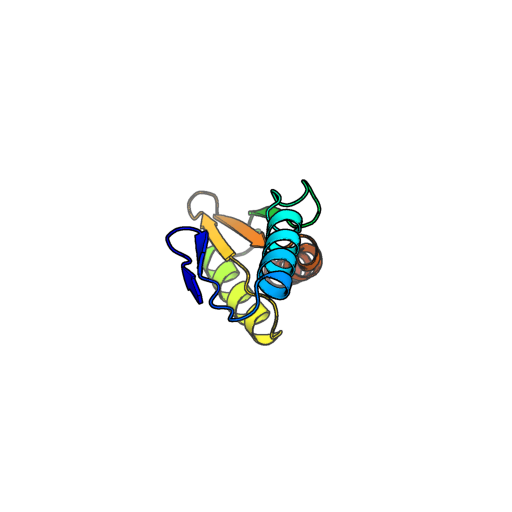.519 1.00 90.44 90 ILE A C 1
ATOM 705 O O . ILE A 1 90 ? -0.532 -8.016 -0.344 1.00 90.44 90 ILE A O 1
ATOM 709 N N . TRP A 1 91 ? -1.863 -7.174 -1.953 1.00 91.88 91 TRP A N 1
ATOM 710 C CA . TRP A 1 91 ? -2.979 -6.858 -1.057 1.00 91.88 91 TRP A CA 1
ATOM 711 C C . TRP A 1 91 ? -3.390 -8.026 -0.148 1.00 91.88 91 TRP A C 1
ATOM 713 O O . TRP A 1 91 ? -3.456 -7.786 1.052 1.00 91.88 91 TRP A O 1
ATOM 723 N N . PRO A 1 92 ? -3.566 -9.274 -0.631 1.00 93.56 92 PRO A N 1
ATOM 724 C CA . PRO A 1 92 ? -3.972 -10.377 0.246 1.00 93.56 92 PRO A CA 1
ATOM 725 C C . PRO A 1 92 ? -3.008 -10.610 1.421 1.00 93.56 92 PRO A C 1
ATOM 727 O O . PRO A 1 92 ? -3.431 -10.904 2.533 1.00 93.56 92 PRO A O 1
ATOM 730 N N . ALA A 1 93 ? -1.702 -10.423 1.203 1.00 93.31 93 ALA A N 1
ATOM 731 C CA . ALA A 1 93 ? -0.697 -10.583 2.253 1.00 93.31 93 ALA A CA 1
ATOM 732 C C . ALA A 1 93 ? -0.692 -9.421 3.263 1.00 93.31 93 ALA A C 1
ATOM 734 O O . ALA A 1 93 ? -0.336 -9.624 4.427 1.00 93.31 93 ALA A O 1
ATOM 735 N N . VAL A 1 94 ? -1.045 -8.211 2.812 1.00 94.06 94 VAL A N 1
ATOM 736 C CA . VAL A 1 94 ? -1.220 -7.023 3.665 1.00 94.06 94 VAL A CA 1
ATOM 737 C C . VAL A 1 94 ? -2.495 -7.155 4.492 1.00 94.06 94 VAL A C 1
ATOM 739 O O . VAL A 1 94 ? -2.465 -6.916 5.691 1.00 94.06 94 VAL A O 1
ATOM 742 N N . GLU A 1 95 ? -3.587 -7.585 3.864 1.00 95.12 95 GLU A N 1
ATOM 743 C CA . GLU A 1 95 ? -4.887 -7.825 4.491 1.00 95.12 95 GLU A CA 1
ATOM 744 C C . GLU A 1 95 ? -4.788 -8.871 5.602 1.00 95.12 95 GLU A C 1
ATOM 746 O O . GLU A 1 95 ? -5.149 -8.585 6.736 1.00 95.12 95 GLU A O 1
ATOM 751 N N . GLN A 1 96 ? -4.166 -10.020 5.334 1.00 94.75 96 GLN A N 1
ATOM 752 C CA . GLN A 1 96 ? -3.948 -11.045 6.356 1.00 94.75 96 GLN A CA 1
ATOM 753 C C . GLN A 1 96 ? -3.102 -10.536 7.536 1.00 94.75 96 GLN A C 1
ATOM 755 O O . GLN A 1 96 ? -3.326 -10.915 8.683 1.00 94.75 96 GLN A O 1
ATOM 760 N N . LEU A 1 97 ? -2.107 -9.683 7.274 1.00 94.12 97 LEU A N 1
ATOM 761 C CA . LEU A 1 97 ? -1.296 -9.097 8.340 1.00 94.12 97 LEU A CA 1
ATOM 762 C C . LEU A 1 97 ? -2.100 -8.081 9.161 1.00 94.12 97 LEU A C 1
ATOM 764 O O . LEU A 1 97 ? -1.992 -8.071 10.381 1.00 94.12 97 LEU A O 1
ATOM 768 N N . LEU A 1 98 ? -2.928 -7.263 8.511 1.00 94.75 98 LEU A N 1
ATOM 769 C CA . LEU A 1 98 ? -3.854 -6.359 9.191 1.00 94.75 98 LEU A CA 1
ATOM 770 C C . LEU A 1 98 ? -4.847 -7.122 10.064 1.00 94.75 98 LEU A C 1
ATOM 772 O O . LEU A 1 98 ? -5.106 -6.694 11.177 1.00 94.75 98 LEU A O 1
ATOM 776 N N . GLU A 1 99 ? -5.374 -8.257 9.605 1.00 95.19 99 GLU A N 1
ATOM 777 C CA . GLU A 1 99 ? -6.255 -9.103 10.418 1.00 95.19 99 GLU A CA 1
ATOM 778 C C . GLU A 1 99 ? -5.572 -9.626 11.682 1.00 95.19 99 GLU A C 1
ATOM 780 O O . GLU A 1 99 ? -6.207 -9.686 12.729 1.00 95.19 99 GLU A O 1
ATOM 785 N N . GLN A 1 100 ? -4.287 -9.975 11.591 1.00 93.38 100 GLN A N 1
ATOM 786 C CA . GLN A 1 100 ? -3.496 -10.461 12.724 1.00 93.38 100 GLN A CA 1
ATOM 787 C C . GLN A 1 100 ? -3.158 -9.354 13.727 1.00 93.38 100 GLN A C 1
ATOM 789 O O . GLN A 1 100 ? -3.153 -9.611 14.926 1.00 93.38 100 GLN A O 1
ATOM 794 N N . LEU A 1 101 ? -2.841 -8.153 13.236 1.00 92.81 101 LEU A N 1
ATOM 795 C CA . LEU A 1 101 ? -2.457 -7.012 14.072 1.00 92.81 101 LEU A CA 1
ATOM 796 C C . LEU A 1 101 ? -3.678 -6.308 14.681 1.00 92.81 101 LEU A C 1
ATOM 798 O O . LEU A 1 101 ? -3.667 -5.947 15.848 1.00 92.81 101 LEU A O 1
ATOM 802 N N . ASP A 1 102 ? -4.757 -6.162 13.912 1.00 93.75 102 ASP A N 1
ATOM 803 C CA . ASP A 1 102 ? -6.032 -5.568 14.338 1.00 93.75 102 ASP A CA 1
ATOM 804 C C . ASP A 1 102 ? -6.995 -6.642 14.879 1.00 93.75 102 ASP A C 1
ATOM 806 O O . ASP A 1 102 ? -8.182 -6.717 14.516 1.00 93.75 102 ASP A O 1
ATOM 810 N N . ALA A 1 103 ? -6.438 -7.535 15.694 1.00 87.81 103 ALA A N 1
ATOM 811 C CA . ALA A 1 103 ? -7.153 -8.528 16.479 1.00 87.81 103 ALA A CA 1
ATOM 812 C C . ALA A 1 103 ? -7.248 -8.052 17.933 1.00 87.81 103 ALA A C 1
ATOM 814 O O . ALA A 1 103 ? -6.421 -7.270 18.402 1.00 87.81 103 ALA A O 1
ATOM 815 N N . ALA A 1 104 ? -8.263 -8.523 18.659 1.00 74.12 104 ALA A N 1
ATOM 816 C CA . ALA A 1 104 ? -8.403 -8.188 20.070 1.00 74.12 104 ALA A CA 1
ATOM 817 C C . ALA A 1 104 ? -7.135 -8.618 20.839 1.00 74.12 104 ALA A C 1
ATOM 819 O O . ALA A 1 104 ? -6.715 -9.772 20.688 1.00 74.12 104 ALA A O 1
ATOM 820 N N . PRO A 1 105 ? -6.529 -7.745 21.667 1.00 67.44 105 PRO A N 1
ATOM 821 C CA . PRO A 1 105 ? -5.502 -8.184 22.601 1.00 67.44 105 PRO A CA 1
ATOM 822 C C . PRO A 1 105 ? -6.127 -9.254 23.502 1.00 67.44 105 PRO A C 1
ATOM 824 O O . PRO A 1 105 ? -7.247 -9.070 23.978 1.00 67.44 105 PRO A O 1
ATOM 827 N N . GLY A 1 106 ? -5.444 -10.395 23.629 1.00 58.59 106 GLY A N 1
ATOM 828 C CA . GLY A 1 106 ? -5.989 -11.636 24.180 1.00 58.59 106 GLY A CA 1
ATOM 829 C C . GLY A 1 106 ? -6.855 -11.458 25.431 1.00 58.59 106 GLY A C 1
ATOM 830 O O . GLY A 1 106 ? -6.497 -10.721 26.348 1.00 58.59 106 GLY A O 1
ATOM 831 N N . SER A 1 107 ? -7.994 -12.153 25.427 1.00 42.00 107 SER A N 1
ATOM 832 C CA . SER A 1 107 ? -8.790 -12.502 26.610 1.00 42.00 107 SER A CA 1
ATOM 833 C C . SER A 1 107 ? -7.983 -13.289 27.633 1.00 42.00 107 SER A C 1
ATOM 835 O O . SER A 1 107 ? -7.238 -14.187 27.170 1.00 42.00 107 SER A O 1
#

pLDDT: mean 87.99, std 10.53, range [42.0, 97.38]

Secondary structure (DSSP, 8-state):
-EETTTTEE----S-HHHHHHHHHHHHHH-SPPPTTTSPEEEEEEE--SS-HHHHHHHHHHHHHHTT----EEEEEGGGTEEEEEEETTTHHHHHHHHHHHSSPP--